Protein AF-A0A6P0T2F6-F1 (afdb_monomer)

Structure (mmCIF, N/CA/C/O backbone):
data_AF-A0A6P0T2F6-F1
#
_entry.id   AF-A0A6P0T2F6-F1
#
loop_
_atom_site.group_PDB
_atom_site.id
_atom_site.type_symbol
_atom_site.label_atom_id
_atom_site.label_alt_id
_atom_site.label_comp_id
_atom_site.label_asym_id
_atom_site.label_entity_id
_atom_site.label_seq_id
_atom_site.pdbx_PDB_ins_code
_atom_site.Cartn_x
_atom_site.Cartn_y
_atom_site.Cartn_z
_atom_site.occupancy
_atom_site.B_iso_or_equiv
_atom_site.auth_seq_id
_atom_site.auth_comp_id
_atom_site.auth_asym_id
_atom_site.auth_atom_id
_atom_site.pdbx_PDB_model_num
ATOM 1 N N . THR A 1 1 ? 4.102 1.204 3.704 1.00 89.31 1 THR A N 1
ATOM 2 C CA . THR A 1 1 ? 4.763 0.973 2.394 1.00 89.31 1 THR A CA 1
ATOM 3 C C . THR A 1 1 ? 5.811 -0.129 2.534 1.00 89.31 1 THR A C 1
ATOM 5 O O . THR A 1 1 ? 5.945 -0.702 3.611 1.00 89.31 1 THR A O 1
ATOM 8 N N . SER A 1 2 ? 6.510 -0.487 1.457 1.00 91.19 2 SER A N 1
ATOM 9 C CA . SER A 1 2 ? 7.658 -1.412 1.432 1.00 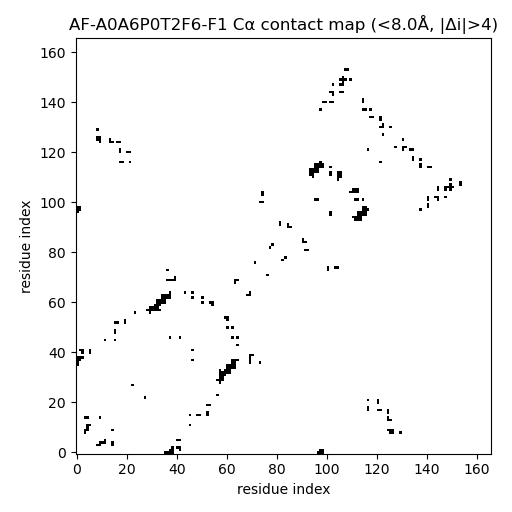91.19 2 SER A CA 1
ATOM 10 C C . SER A 1 2 ? 8.828 -0.765 0.680 1.00 91.19 2 SER A C 1
ATOM 12 O O . SER A 1 2 ? 8.680 0.355 0.219 1.00 91.19 2 SER A O 1
ATOM 14 N N . ASN A 1 3 ? 9.966 -1.442 0.530 1.00 92.19 3 ASN A N 1
ATOM 15 C CA . ASN A 1 3 ? 11.193 -0.912 -0.076 1.00 92.19 3 ASN A CA 1
ATOM 16 C C . ASN A 1 3 ? 11.460 -1.458 -1.498 1.00 92.19 3 ASN A C 1
ATOM 18 O O . ASN A 1 3 ? 12.600 -1.774 -1.833 1.00 92.19 3 ASN A O 1
ATOM 22 N N . PHE A 1 4 ? 10.434 -1.626 -2.344 1.00 95.56 4 PHE A N 1
ATOM 23 C CA . PHE A 1 4 ? 10.591 -2.347 -3.621 1.00 95.56 4 PHE A CA 1
ATOM 24 C C . PHE A 1 4 ? 11.567 -1.682 -4.593 1.00 95.56 4 PHE A C 1
ATOM 26 O O . PHE A 1 4 ? 12.355 -2.386 -5.231 1.00 95.56 4 PHE A O 1
ATOM 33 N N . SER A 1 5 ? 11.536 -0.353 -4.695 1.00 95.25 5 SER A N 1
ATOM 34 C CA . SER A 1 5 ? 12.460 0.401 -5.545 1.00 95.25 5 SER A CA 1
ATOM 35 C C . SER A 1 5 ? 13.896 0.408 -5.005 1.00 95.25 5 SER A C 1
ATOM 37 O O . SER A 1 5 ? 14.832 0.166 -5.767 1.00 95.25 5 SER A O 1
ATOM 39 N N . GLU A 1 6 ? 14.081 0.564 -3.690 1.00 93.69 6 GLU A N 1
ATOM 40 C CA . GLU A 1 6 ? 15.389 0.436 -3.020 1.00 93.69 6 GLU A CA 1
ATOM 41 C C . GLU A 1 6 ? 15.994 -0.960 -3.231 1.00 93.69 6 GLU A C 1
ATOM 43 O O . GLU A 1 6 ? 17.145 -1.092 -3.644 1.00 93.69 6 GLU A O 1
ATOM 48 N N . ALA A 1 7 ? 15.179 -2.008 -3.080 1.00 94.12 7 ALA A N 1
ATOM 49 C CA . ALA A 1 7 ? 15.559 -3.397 -3.331 1.00 94.12 7 ALA A CA 1
ATOM 50 C C . ALA A 1 7 ? 15.695 -3.748 -4.829 1.00 94.12 7 ALA A C 1
ATOM 52 O O . ALA A 1 7 ? 15.859 -4.922 -5.168 1.00 94.12 7 ALA A O 1
ATOM 53 N N . ARG A 1 8 ? 15.616 -2.752 -5.726 1.00 95.44 8 ARG A N 1
ATOM 54 C CA . ARG A 1 8 ? 15.774 -2.869 -7.187 1.00 95.44 8 ARG A CA 1
ATOM 55 C C . ARG A 1 8 ? 14.797 -3.838 -7.860 1.00 95.44 8 ARG A C 1
ATOM 57 O O . ARG A 1 8 ? 15.112 -4.414 -8.898 1.00 95.44 8 ARG A O 1
ATOM 64 N N . ARG A 1 9 ? 13.600 -4.004 -7.292 1.00 96.50 9 ARG A N 1
ATOM 65 C CA . ARG A 1 9 ? 12.536 -4.857 -7.859 1.00 96.50 9 ARG A CA 1
ATOM 66 C C . ARG A 1 9 ? 11.670 -4.123 -8.888 1.00 96.50 9 ARG A C 1
ATOM 68 O O . ARG A 1 9 ? 10.969 -4.759 -9.670 1.00 96.50 9 ARG A O 1
ATOM 75 N N . MET A 1 10 ? 11.719 -2.793 -8.859 1.00 97.38 10 MET A N 1
ATOM 76 C CA . MET A 1 10 ? 11.052 -1.858 -9.768 1.00 97.38 10 MET A CA 1
ATOM 77 C C . MET A 1 10 ? 11.738 -0.487 -9.690 1.00 97.38 10 MET A C 1
ATOM 79 O O . MET A 1 10 ? 12.600 -0.277 -8.836 1.00 97.38 10 MET A O 1
ATOM 83 N N . SER A 1 11 ? 11.383 0.450 -10.569 1.00 97.88 11 SER A N 1
ATOM 84 C CA . SER A 1 11 ? 11.795 1.852 -10.424 1.00 97.88 11 SER A CA 1
ATOM 85 C C . SER A 1 11 ? 11.003 2.539 -9.304 1.00 97.88 11 SER A C 1
ATOM 87 O O . SER A 1 11 ? 9.938 2.065 -8.905 1.00 97.88 11 SER A O 1
ATOM 89 N N . LEU A 1 12 ? 11.502 3.677 -8.808 1.00 97.44 12 LEU A N 1
ATOM 90 C CA . LEU A 1 12 ? 10.753 4.497 -7.850 1.00 97.44 12 LEU A CA 1
ATOM 91 C C . LEU A 1 12 ? 9.408 4.941 -8.440 1.00 97.44 12 LEU A C 1
ATOM 93 O O . LEU A 1 12 ? 8.384 4.790 -7.786 1.00 97.44 12 LEU A O 1
ATOM 97 N N . ASP A 1 13 ? 9.393 5.411 -9.688 1.00 98.12 13 ASP A N 1
ATOM 98 C CA . ASP A 1 13 ? 8.161 5.873 -10.339 1.00 98.12 13 ASP A CA 1
ATOM 99 C C . ASP A 1 13 ? 7.139 4.736 -10.510 1.00 98.12 13 ASP A C 1
ATOM 101 O O . ASP A 1 13 ? 5.949 4.942 -10.275 1.00 98.12 13 ASP A O 1
ATOM 105 N N . ASN A 1 14 ? 7.593 3.514 -10.818 1.00 98.38 14 ASN A N 1
ATOM 106 C CA . ASN A 1 14 ? 6.723 2.336 -10.857 1.00 98.38 14 ASN A CA 1
ATOM 107 C C . ASN A 1 14 ? 6.168 1.986 -9.473 1.00 98.38 14 ASN A C 1
ATOM 109 O O . ASN A 1 14 ? 5.025 1.549 -9.375 1.00 98.38 14 ASN A O 1
ATOM 113 N N . GLU A 1 15 ? 6.949 2.164 -8.405 1.00 98.06 15 GLU A N 1
ATOM 114 C CA . GLU A 1 15 ? 6.472 1.912 -7.046 1.00 98.06 15 GLU A CA 1
ATOM 115 C C . GLU A 1 15 ? 5.379 2.910 -6.637 1.00 98.06 15 GLU A C 1
ATOM 117 O O . GLU A 1 15 ? 4.350 2.507 -6.094 1.00 98.06 15 GLU A O 1
ATOM 122 N N . ILE A 1 16 ? 5.559 4.197 -6.951 1.00 98.25 16 ILE A N 1
ATOM 123 C CA . ILE A 1 16 ? 4.536 5.2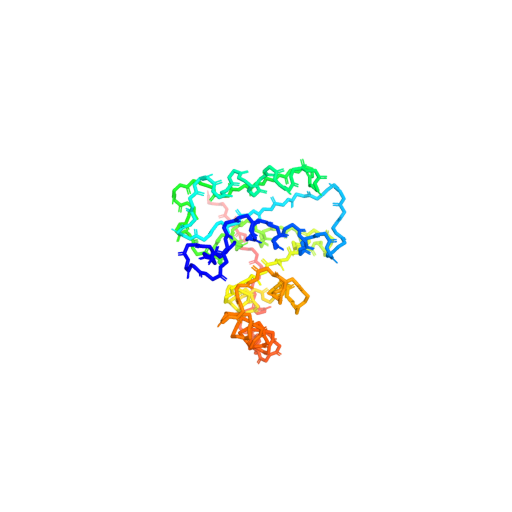26 -6.718 1.00 98.25 16 ILE A CA 1
ATOM 124 C C . ILE A 1 16 ? 3.271 4.932 -7.537 1.00 98.25 16 ILE A C 1
ATOM 126 O O . ILE A 1 16 ? 2.165 4.945 -6.992 1.00 98.25 16 ILE A O 1
ATOM 130 N N . ALA A 1 17 ? 3.428 4.582 -8.819 1.00 98.25 17 ALA A N 1
ATOM 131 C CA . ALA A 1 17 ? 2.313 4.190 -9.679 1.00 98.25 17 ALA A CA 1
ATOM 132 C C . ALA A 1 17 ? 1.575 2.952 -9.145 1.00 98.25 17 ALA A C 1
ATOM 134 O O . ALA A 1 17 ? 0.348 2.914 -9.189 1.00 98.25 17 ALA A O 1
ATOM 135 N N . ALA A 1 18 ? 2.293 1.972 -8.586 1.00 98.12 18 ALA A N 1
ATOM 136 C CA . ALA A 1 18 ? 1.694 0.767 -8.022 1.00 98.12 18 ALA A CA 1
ATOM 137 C C . ALA A 1 18 ? 0.792 1.081 -6.824 1.00 98.12 18 ALA A C 1
ATOM 139 O O . ALA A 1 18 ? -0.330 0.580 -6.771 1.00 98.12 18 ALA A O 1
ATOM 140 N N . TYR A 1 19 ? 1.239 1.933 -5.892 1.00 97.56 19 TYR A N 1
ATOM 141 C CA . TYR A 1 19 ? 0.394 2.360 -4.771 1.00 97.56 19 TYR A CA 1
ATOM 142 C C . TYR A 1 19 ? -0.839 3.130 -5.250 1.00 97.56 19 TYR A C 1
ATOM 144 O O . TYR A 1 19 ? -1.938 2.858 -4.771 1.00 97.56 19 TYR A O 1
ATOM 152 N N . ARG A 1 20 ? -0.682 4.047 -6.213 1.00 96.81 20 ARG A N 1
ATOM 153 C CA . ARG A 1 20 ? -1.805 4.823 -6.756 1.00 96.81 20 ARG A CA 1
ATOM 154 C C . ARG A 1 20 ? -2.825 3.937 -7.474 1.00 96.81 20 ARG A C 1
ATOM 156 O O . ARG A 1 20 ? -4.008 4.013 -7.159 1.00 96.81 20 ARG A O 1
ATOM 163 N N . GLU A 1 21 ? -2.385 3.093 -8.411 1.00 97.31 21 GLU A N 1
ATOM 164 C CA . GLU A 1 21 ? -3.271 2.171 -9.144 1.00 97.31 21 GLU A CA 1
ATOM 165 C C . GLU A 1 21 ? -4.002 1.228 -8.187 1.00 97.31 21 GLU A C 1
ATOM 167 O O . GLU A 1 21 ? -5.191 0.967 -8.365 1.00 97.31 21 GLU A O 1
ATOM 172 N N . PHE A 1 22 ? -3.310 0.766 -7.145 1.00 96.38 22 PHE A N 1
ATOM 173 C CA . PHE A 1 22 ? -3.895 -0.094 -6.129 1.00 96.38 22 PHE A CA 1
ATOM 174 C C . PHE A 1 22 ? -4.991 0.625 -5.342 1.00 96.38 22 PHE A C 1
ATOM 176 O O . PHE A 1 22 ? -6.109 0.132 -5.284 1.00 96.38 22 PHE A O 1
ATOM 183 N N . LEU A 1 23 ? -4.717 1.818 -4.808 1.00 94.75 23 LEU A N 1
ATOM 184 C CA . LEU A 1 23 ? -5.694 2.568 -4.013 1.00 94.75 23 LEU A CA 1
ATOM 185 C C . LEU A 1 23 ? -6.913 3.021 -4.836 1.00 94.75 23 LEU A C 1
ATOM 187 O O . LEU A 1 23 ? -8.028 3.010 -4.319 1.00 94.75 23 LEU A O 1
ATOM 191 N N . ILE A 1 24 ? -6.734 3.351 -6.121 1.00 94.44 24 ILE A N 1
ATOM 192 C CA . ILE A 1 24 ? -7.852 3.655 -7.033 1.00 94.44 24 ILE A CA 1
ATOM 193 C C . ILE A 1 24 ? -8.752 2.428 -7.233 1.00 94.44 24 ILE A C 1
ATOM 195 O O . ILE A 1 24 ? -9.977 2.553 -7.227 1.00 94.44 24 ILE A O 1
ATOM 199 N N . GLY A 1 25 ? -8.160 1.240 -7.395 1.00 93.69 25 GLY A N 1
ATOM 200 C CA . GLY A 1 25 ? -8.906 -0.007 -7.598 1.00 93.69 25 GLY A CA 1
ATOM 201 C C . GLY A 1 25 ? -9.785 -0.412 -6.411 1.00 93.69 25 GLY A C 1
ATOM 202 O O . GLY A 1 25 ? -10.712 -1.199 -6.572 1.00 93.69 25 GLY A O 1
ATOM 203 N N . GLU A 1 26 ? -9.528 0.157 -5.235 1.00 92.06 26 GLU A N 1
ATOM 204 C CA . GLU A 1 26 ? -10.154 -0.211 -3.966 1.00 92.06 26 GLU A CA 1
ATOM 205 C C . GLU A 1 26 ? -11.405 0.619 -3.631 1.00 92.06 26 GLU A C 1
ATOM 207 O O . GLU A 1 26 ? -11.984 0.452 -2.552 1.00 92.06 26 GLU A O 1
ATOM 212 N N . GLY A 1 27 ? -11.837 1.503 -4.540 1.00 86.19 27 GLY A N 1
ATOM 213 C CA . GLY A 1 27 ? -13.098 2.245 -4.424 1.00 86.19 27 GLY A CA 1
ATOM 214 C C . GLY A 1 27 ? -13.182 3.077 -3.145 1.00 86.19 27 GLY A C 1
ATOM 215 O O . GLY A 1 27 ? -14.153 2.974 -2.400 1.00 86.19 27 GLY A O 1
ATOM 216 N N . ILE A 1 28 ? -12.116 3.813 -2.826 1.00 86.12 28 ILE A N 1
ATOM 217 C CA . ILE A 1 28 ? -12.061 4.658 -1.631 1.00 86.12 28 ILE A CA 1
ATOM 218 C C . ILE A 1 28 ? -12.848 5.949 -1.885 1.00 86.12 28 ILE A C 1
ATOM 220 O O . ILE A 1 28 ? -12.702 6.575 -2.933 1.00 86.12 28 ILE A O 1
ATOM 224 N N . GLU A 1 29 ? -13.676 6.345 -0.919 1.00 86.38 29 GLU A N 1
ATOM 225 C CA . GLU A 1 29 ? -14.461 7.577 -0.999 1.00 86.38 29 GLU A CA 1
ATOM 226 C C . GLU A 1 29 ? -13.555 8.823 -0.921 1.00 86.38 29 GLU A C 1
ATOM 228 O O . GLU A 1 29 ? -12.616 8.830 -0.117 1.00 86.38 29 GLU A O 1
ATOM 233 N N . PRO A 1 30 ? -13.852 9.911 -1.659 1.00 77.12 30 PRO A N 1
ATOM 234 C CA . PRO A 1 30 ? -13.000 11.108 -1.707 1.00 77.12 30 PRO A CA 1
ATOM 235 C C . PRO A 1 30 ? -12.734 11.774 -0.345 1.00 77.12 30 PRO A C 1
ATOM 237 O O . PRO A 1 30 ? -11.670 12.343 -0.123 1.00 77.12 30 PRO A O 1
ATOM 240 N N . ASN A 1 31 ? -13.672 11.666 0.599 1.00 86.06 31 ASN A N 1
ATOM 241 C CA . ASN A 1 31 ? -13.582 12.294 1.925 1.00 86.06 31 ASN A CA 1
ATOM 242 C C . ASN A 1 31 ? -12.887 11.394 2.964 1.00 86.06 31 ASN A C 1
ATOM 244 O O . ASN A 1 31 ? -13.271 11.371 4.134 1.00 86.06 31 ASN A O 1
ATOM 248 N N . THR A 1 32 ? -11.903 10.604 2.533 1.00 90.62 32 THR A N 1
ATOM 249 C CA . THR A 1 32 ? -11.175 9.669 3.399 1.00 90.62 32 THR A CA 1
ATOM 250 C C . THR A 1 32 ? -9.799 10.225 3.748 1.00 90.62 32 THR A C 1
ATOM 252 O O . THR A 1 32 ? -9.116 10.806 2.906 1.00 90.62 32 THR A O 1
ATOM 255 N N . VAL A 1 33 ? -9.363 10.007 4.990 1.00 93.50 33 VAL A N 1
ATOM 256 C CA . VAL A 1 33 ? -7.989 10.287 5.423 1.00 93.50 33 VAL A CA 1
ATOM 257 C C . VAL A 1 33 ? -7.119 9.061 5.158 1.00 93.50 33 VAL A C 1
ATOM 259 O O . VAL A 1 33 ? -7.420 7.969 5.641 1.00 93.50 33 VAL A O 1
ATOM 262 N N . LEU A 1 34 ? -6.013 9.240 4.437 1.00 95.38 34 LEU A N 1
ATOM 263 C CA . LEU A 1 34 ? -4.988 8.213 4.276 1.00 95.38 34 LEU A CA 1
ATOM 264 C C . LEU A 1 34 ? -3.899 8.392 5.330 1.00 95.38 34 LEU A C 1
ATOM 266 O O . LEU A 1 34 ? -3.277 9.447 5.418 1.00 95.38 34 LEU A O 1
ATOM 270 N N . VAL A 1 35 ? -3.605 7.331 6.079 1.00 94.88 35 VAL A N 1
ATOM 271 C CA . VAL A 1 35 ? -2.451 7.288 6.983 1.00 94.88 35 VAL A CA 1
ATOM 272 C C . VAL A 1 35 ? -1.406 6.336 6.415 1.00 94.88 35 VAL A C 1
ATOM 274 O O . VAL A 1 35 ? -1.669 5.149 6.218 1.00 94.88 35 VAL A O 1
ATOM 277 N N . ILE A 1 36 ? -0.207 6.848 6.150 1.00 94.44 36 ILE A N 1
ATOM 278 C CA . ILE A 1 36 ? 0.905 6.085 5.590 1.00 94.44 36 ILE A CA 1
ATOM 279 C C . ILE A 1 36 ? 1.953 5.876 6.675 1.00 94.44 36 ILE A C 1
ATOM 281 O O . ILE A 1 36 ? 2.612 6.822 7.101 1.00 94.44 36 ILE A O 1
ATOM 285 N N . LYS A 1 37 ? 2.164 4.612 7.055 1.00 93.19 37 LYS A N 1
ATOM 286 C CA . LYS A 1 37 ? 3.355 4.177 7.795 1.00 93.19 37 LYS A CA 1
ATOM 287 C C . LYS A 1 37 ? 4.458 3.795 6.791 1.00 93.19 37 LYS A C 1
ATOM 289 O O . LYS A 1 37 ? 4.294 2.783 6.086 1.00 93.19 37 LYS A O 1
ATOM 294 N N . PRO A 1 38 ? 5.567 4.552 6.705 1.00 92.31 38 PRO A N 1
ATOM 295 C CA . PRO A 1 38 ? 6.679 4.252 5.804 1.00 92.31 38 PRO A CA 1
ATOM 296 C C . PRO A 1 38 ? 7.446 2.976 6.164 1.00 92.31 38 PRO A C 1
ATOM 298 O O . PRO A 1 38 ? 7.491 2.562 7.322 1.00 92.31 38 PRO A O 1
ATOM 301 N N . HIS A 1 39 ? 8.105 2.349 5.192 1.00 91.06 39 HIS A N 1
ATOM 302 C CA . HIS A 1 39 ? 9.091 1.316 5.501 1.00 91.06 39 HIS A CA 1
ATOM 303 C C . HIS A 1 39 ? 10.321 1.970 6.157 1.00 91.06 39 HIS A C 1
ATOM 305 O O . HIS A 1 39 ? 10.722 3.025 5.676 1.00 91.06 39 HIS A O 1
ATOM 311 N N . PRO A 1 40 ? 11.018 1.340 7.130 1.00 87.38 40 PRO A N 1
ATOM 312 C CA . PRO A 1 40 ? 12.186 1.926 7.812 1.00 87.38 40 PRO A CA 1
ATOM 313 C C . PRO A 1 40 ? 13.378 2.339 6.927 1.00 87.38 40 PRO A C 1
ATOM 315 O O . PRO A 1 40 ? 14.371 2.856 7.425 1.00 87.38 40 PRO A O 1
ATOM 318 N N . ARG A 1 41 ? 13.317 2.050 5.624 1.00 87.50 41 ARG A N 1
ATOM 319 C CA . ARG A 1 41 ? 14.341 2.380 4.620 1.00 87.50 41 ARG A CA 1
ATOM 320 C C . ARG A 1 41 ? 13.835 3.328 3.534 1.00 87.50 41 ARG A C 1
ATOM 322 O O . ARG A 1 41 ? 14.570 3.587 2.589 1.00 87.50 41 ARG A O 1
ATOM 329 N N . ASP A 1 42 ? 12.582 3.766 3.617 1.00 90.00 42 ASP A N 1
ATOM 330 C CA . ASP A 1 42 ? 12.079 4.780 2.698 1.00 90.00 42 ASP A CA 1
ATOM 331 C C . ASP A 1 42 ? 12.788 6.114 2.976 1.00 90.00 42 ASP A C 1
ATOM 333 O O . ASP A 1 42 ? 13.214 6.384 4.099 1.00 90.00 42 ASP A O 1
ATOM 337 N N . ASP A 1 43 ? 12.935 6.938 1.945 1.00 89.44 43 ASP A N 1
ATOM 338 C CA . ASP A 1 43 ? 13.515 8.272 2.053 1.00 89.44 43 ASP A CA 1
ATOM 339 C C . ASP A 1 43 ? 12.455 9.355 1.808 1.00 89.44 43 ASP A C 1
ATOM 341 O O . ASP A 1 43 ? 11.360 9.098 1.298 1.00 89.44 43 ASP A O 1
ATOM 345 N N . ASN A 1 44 ? 12.790 10.597 2.154 1.00 91.00 44 ASN A N 1
ATOM 346 C CA . ASN A 1 44 ? 11.875 11.728 1.990 1.00 91.00 44 ASN A CA 1
ATOM 347 C C . ASN A 1 44 ? 11.504 11.989 0.522 1.00 91.00 44 ASN A C 1
ATOM 349 O O . ASN A 1 44 ? 10.426 12.509 0.253 1.00 91.00 44 ASN A O 1
ATOM 353 N N . VAL A 1 45 ? 12.361 11.613 -0.435 1.00 93.62 45 VAL A N 1
ATOM 354 C CA . VAL A 1 45 ? 12.086 11.803 -1.868 1.00 93.62 45 VAL A CA 1
ATOM 355 C C . VAL A 1 45 ? 10.935 10.902 -2.305 1.00 93.62 45 VAL A C 1
ATOM 357 O O . VAL A 1 45 ? 10.007 11.356 -2.974 1.00 93.62 45 VAL A O 1
ATOM 360 N N . LYS A 1 46 ? 10.966 9.629 -1.907 1.00 94.81 46 LYS A N 1
ATOM 361 C CA . LYS A 1 46 ? 9.879 8.686 -2.150 1.00 94.81 46 LYS A CA 1
ATOM 362 C C . LYS A 1 46 ? 8.593 9.119 -1.457 1.00 94.81 46 LYS A C 1
ATOM 364 O O . LYS A 1 46 ? 7.535 9.041 -2.076 1.00 94.81 46 LYS A O 1
ATOM 369 N N . LEU A 1 47 ? 8.677 9.552 -0.199 1.00 94.56 47 LEU A N 1
ATOM 370 C CA . LEU A 1 47 ? 7.497 9.961 0.564 1.00 94.56 47 LEU A CA 1
ATOM 371 C C . LEU A 1 47 ? 6.820 11.188 -0.046 1.00 94.56 47 LEU A C 1
ATOM 373 O O . LEU A 1 47 ? 5.608 11.152 -0.229 1.00 94.56 47 LEU A O 1
ATOM 377 N N . GLN A 1 48 ? 7.592 12.194 -0.469 1.00 95.81 48 GLN A N 1
ATOM 378 C CA . GLN A 1 48 ? 7.039 13.360 -1.160 1.00 95.81 48 GLN A CA 1
ATOM 379 C C . GLN A 1 48 ? 6.367 12.967 -2.477 1.00 95.81 48 GLN A C 1
ATOM 381 O O . GLN A 1 48 ? 5.226 13.339 -2.726 1.00 95.81 48 GLN A O 1
ATOM 386 N N . LYS A 1 49 ? 7.030 12.147 -3.306 1.00 97.50 49 LYS A N 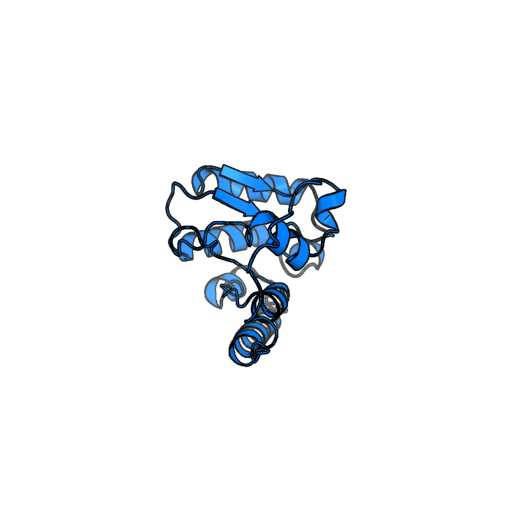1
ATOM 387 C CA . LYS A 1 49 ? 6.429 11.666 -4.561 1.00 97.50 49 LYS A CA 1
ATOM 388 C C . LYS A 1 49 ? 5.134 10.891 -4.327 1.00 97.50 49 LYS A C 1
ATOM 390 O O . LYS A 1 49 ? 4.231 10.956 -5.157 1.00 97.50 49 LYS A O 1
ATOM 395 N N . LEU A 1 50 ? 5.063 10.123 -3.240 1.00 97.00 50 LEU A N 1
ATOM 396 C CA . LEU A 1 50 ? 3.869 9.371 -2.878 1.00 97.00 50 LEU A CA 1
ATOM 397 C C . LEU A 1 50 ? 2.735 10.299 -2.440 1.00 97.00 50 LEU A C 1
ATOM 399 O O . LEU A 1 50 ? 1.604 10.089 -2.861 1.00 97.00 50 LEU A O 1
ATOM 403 N N . GLU A 1 51 ? 3.037 11.314 -1.632 1.00 96.75 51 GLU A N 1
ATOM 404 C CA . GLU A 1 51 ? 2.072 12.333 -1.219 1.00 96.75 51 GLU A CA 1
ATOM 405 C C . GLU A 1 51 ? 1.499 13.073 -2.430 1.00 96.75 51 GLU A C 1
ATOM 407 O O . GLU A 1 51 ? 0.285 13.078 -2.634 1.00 96.75 51 GLU A O 1
ATOM 412 N N . ASP A 1 52 ? 2.374 13.602 -3.289 1.00 97.31 52 ASP A N 1
ATOM 413 C CA . ASP A 1 52 ? 1.988 14.342 -4.490 1.00 97.31 52 ASP A CA 1
ATOM 414 C C . ASP A 1 52 ? 1.079 13.487 -5.383 1.00 97.31 52 ASP A C 1
ATOM 416 O O . ASP A 1 52 ? 0.013 13.931 -5.814 1.00 97.31 52 ASP A O 1
ATOM 420 N N . ALA A 1 53 ? 1.467 12.227 -5.608 1.00 97.06 53 ALA A N 1
ATOM 421 C CA . ALA A 1 53 ? 0.745 11.283 -6.451 1.00 97.06 53 ALA A CA 1
ATOM 422 C C . ALA A 1 53 ? -0.549 10.736 -5.836 1.00 97.06 53 ALA A C 1
ATOM 424 O O . ALA A 1 53 ? -1.226 9.963 -6.508 1.00 97.06 53 ALA A O 1
ATOM 425 N N . LEU A 1 54 ? -0.888 11.057 -4.588 1.00 96.06 54 LEU A N 1
ATOM 426 C CA . LEU A 1 54 ? -2.129 10.624 -3.937 1.00 96.06 54 LEU A CA 1
ATOM 427 C C . LEU A 1 54 ? -2.998 11.806 -3.482 1.00 96.06 54 LEU A C 1
ATOM 429 O O . LEU A 1 54 ? -4.135 11.590 -3.071 1.00 96.06 54 LEU A O 1
ATOM 433 N N . SER A 1 55 ? -2.481 13.034 -3.556 1.00 95.00 55 SER A N 1
ATOM 434 C CA . SER A 1 55 ? -3.114 14.251 -3.031 1.00 95.00 55 SER A CA 1
ATOM 435 C C . SER A 1 55 ? -4.487 14.572 -3.632 1.00 95.00 55 SER A C 1
ATOM 437 O O . SER A 1 55 ? -5.307 15.208 -2.981 1.00 95.00 55 SER A O 1
ATOM 439 N N . ASP A 1 56 ? -4.770 14.108 -4.849 1.00 93.56 56 ASP A N 1
ATOM 440 C CA . ASP A 1 56 ? -6.069 14.251 -5.513 1.00 93.56 56 ASP A CA 1
ATOM 441 C C . ASP A 1 56 ? -7.079 13.148 -5.145 1.00 93.56 56 ASP A C 1
ATOM 443 O O . ASP A 1 56 ? -8.242 13.238 -5.534 1.00 93.56 56 ASP A O 1
ATOM 447 N N . LEU A 1 57 ? -6.651 12.105 -4.425 1.00 93.25 57 LEU A N 1
ATOM 448 C CA . LEU A 1 57 ? -7.485 10.949 -4.070 1.00 93.25 57 LEU A CA 1
ATOM 449 C C . LEU A 1 57 ? -8.035 10.999 -2.639 1.00 93.25 57 LEU A C 1
ATOM 451 O O . LEU A 1 57 ? -8.995 10.291 -2.343 1.00 93.25 57 LEU A O 1
ATOM 455 N N . PHE A 1 58 ? -7.427 11.787 -1.751 1.00 94.31 58 PHE A N 1
ATOM 456 C CA . PHE A 1 58 ? -7.744 11.808 -0.322 1.00 94.31 58 PHE A CA 1
ATOM 457 C C . PHE A 1 58 ? -7.866 13.241 0.190 1.00 94.31 58 PHE A C 1
ATOM 459 O O . PHE A 1 58 ? -7.055 14.091 -0.163 1.00 94.31 58 PHE A O 1
ATOM 466 N N . ASP A 1 59 ? -8.818 13.484 1.094 1.00 92.75 59 ASP A N 1
ATOM 467 C CA . ASP A 1 59 ? -8.984 14.783 1.769 1.00 92.75 59 ASP A CA 1
ATOM 468 C C . ASP A 1 59 ? -7.736 15.172 2.574 1.00 92.75 59 ASP A C 1
ATOM 470 O O . ASP A 1 59 ? -7.325 16.332 2.630 1.00 92.75 59 ASP A O 1
ATOM 474 N N . LYS A 1 60 ? -7.095 14.170 3.184 1.00 94.50 60 LYS A N 1
ATOM 475 C CA . LYS A 1 60 ? -5.867 14.356 3.947 1.00 94.50 60 LYS A CA 1
ATOM 476 C C . LYS A 1 60 ? -4.970 13.137 3.850 1.00 94.50 60 LYS A C 1
ATOM 478 O O . LYS A 1 60 ? -5.425 12.005 4.015 1.00 94.50 60 LYS A O 1
ATOM 483 N N . ILE A 1 61 ? -3.676 13.385 3.684 1.00 95.56 61 ILE A N 1
ATOM 484 C CA . ILE A 1 61 ? -2.630 12.372 3.788 1.00 95.56 61 ILE A CA 1
ATOM 485 C C . ILE A 1 61 ? -1.806 12.676 5.039 1.00 95.56 61 ILE A C 1
ATOM 487 O O . ILE A 1 61 ? -1.345 13.794 5.244 1.00 95.56 61 ILE A O 1
ATOM 491 N N . ILE A 1 62 ? -1.656 11.681 5.907 1.00 94.31 62 ILE A N 1
ATOM 492 C CA . ILE A 1 62 ? -0.808 11.740 7.096 1.00 94.31 62 ILE A CA 1
ATOM 493 C C . ILE A 1 62 ? 0.319 10.739 6.887 1.00 94.31 62 ILE A C 1
ATOM 495 O O . ILE A 1 62 ? 0.102 9.529 6.950 1.00 94.31 62 ILE A O 1
ATOM 499 N N . ILE A 1 63 ? 1.526 11.236 6.635 1.00 93.31 63 ILE A N 1
ATOM 500 C CA . ILE A 1 63 ? 2.723 10.403 6.512 1.00 93.31 63 ILE A CA 1
ATOM 501 C C . ILE A 1 63 ? 3.465 10.429 7.843 1.00 93.31 63 ILE A C 1
ATOM 503 O O . ILE A 1 63 ? 3.788 11.492 8.363 1.00 93.31 63 ILE A O 1
ATOM 507 N N . LEU A 1 64 ? 3.758 9.252 8.396 1.00 90.31 64 LEU A N 1
ATOM 508 C CA . LEU A 1 64 ? 4.556 9.127 9.617 1.00 90.31 64 LEU A CA 1
ATOM 509 C C . LEU A 1 64 ? 6.050 9.263 9.285 1.00 90.31 64 LEU A C 1
ATOM 511 O O . LEU A 1 64 ? 6.792 8.282 9.305 1.00 90.31 64 LEU A O 1
ATOM 515 N N . SER A 1 65 ? 6.470 10.469 8.901 1.00 83.81 65 SER A N 1
ATOM 516 C CA . SER A 1 65 ? 7.837 10.777 8.460 1.00 83.81 65 SER A CA 1
ATOM 517 C C . SER A 1 65 ? 8.798 11.121 9.597 1.00 83.81 65 SER A C 1
ATOM 519 O O . SER A 1 65 ? 9.996 11.247 9.353 1.00 83.81 65 SER A O 1
ATOM 521 N N . GLU A 1 66 ? 8.304 11.280 10.828 1.00 84.12 66 GLU A N 1
ATOM 522 C CA . GLU A 1 66 ? 9.175 11.589 11.960 1.00 84.12 66 GLU A CA 1
ATOM 523 C C . GLU A 1 66 ? 10.135 10.422 12.249 1.00 84.12 66 GLU A C 1
ATOM 525 O O . GLU A 1 66 ? 9.683 9.270 12.293 1.00 84.12 66 GLU A O 1
ATOM 530 N N . PRO A 1 67 ? 11.440 10.681 12.475 1.00 79.06 67 PRO A N 1
ATOM 531 C CA . PRO A 1 67 ? 12.448 9.627 12.622 1.00 79.06 67 PRO A CA 1
ATOM 532 C C . PRO A 1 67 ? 12.096 8.564 13.669 1.00 79.06 67 PRO A C 1
ATOM 534 O O . PRO A 1 67 ? 12.297 7.373 13.433 1.00 79.06 67 PRO A O 1
ATOM 537 N N . ASP A 1 68 ? 11.511 8.976 14.793 1.00 80.94 68 ASP A N 1
ATOM 538 C CA . ASP A 1 68 ? 11.135 8.067 15.879 1.00 80.94 68 ASP A CA 1
ATOM 539 C C . ASP A 1 68 ? 9.958 7.151 15.492 1.00 80.94 68 ASP A C 1
ATOM 541 O O . ASP A 1 68 ? 9.893 5.992 15.908 1.00 80.94 68 ASP A O 1
ATOM 545 N N . LEU A 1 69 ? 9.049 7.632 14.637 1.00 79.12 69 LEU A N 1
ATOM 546 C CA . LEU A 1 69 ? 7.899 6.863 14.145 1.00 79.12 69 LEU A CA 1
ATOM 547 C C . LEU A 1 69 ? 8.287 5.881 13.035 1.00 79.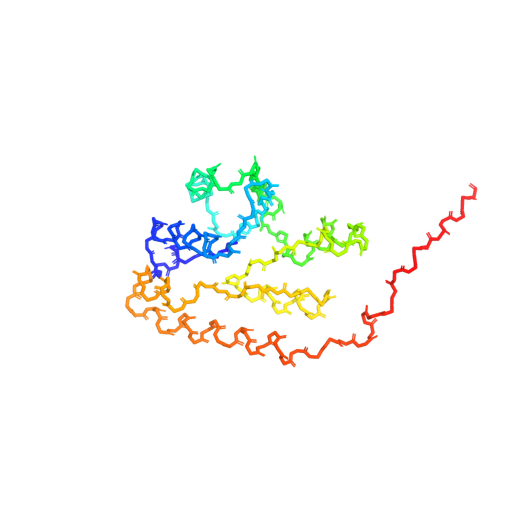12 69 LEU A C 1
ATOM 549 O O . LEU A 1 69 ? 7.607 4.874 12.827 1.00 79.12 69 LEU A O 1
ATOM 553 N N . PHE A 1 70 ? 9.403 6.137 12.353 1.00 79.19 70 PHE A N 1
ATOM 554 C CA . PHE A 1 70 ? 9.924 5.289 11.283 1.00 79.19 70 PHE A CA 1
ATOM 555 C C . PHE A 1 70 ? 10.266 3.876 11.769 1.00 79.19 70 PHE A C 1
ATOM 557 O O . PHE A 1 70 ? 9.986 2.881 11.094 1.00 79.19 70 PHE A O 1
ATOM 564 N N . PHE A 1 71 ? 10.851 3.790 12.965 1.00 81.94 71 PHE A N 1
ATOM 565 C CA . PHE A 1 71 ? 11.287 2.534 13.578 1.00 81.94 71 PHE A CA 1
ATOM 566 C C . PHE A 1 71 ? 10.220 1.885 14.459 1.00 81.94 71 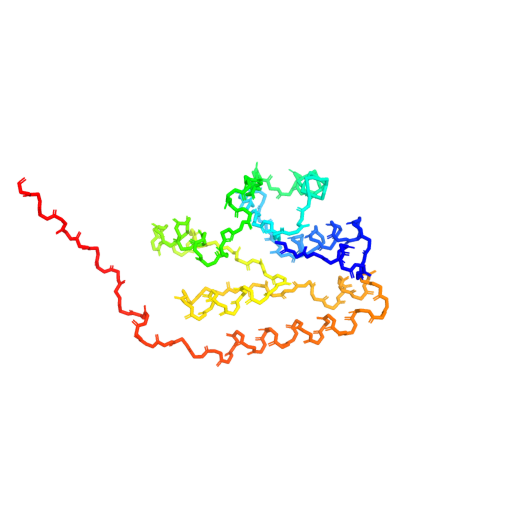PHE A C 1
ATOM 568 O O . PHE A 1 71 ? 10.383 0.730 14.857 1.00 81.94 71 PHE A O 1
ATOM 575 N N . LEU A 1 72 ? 9.121 2.589 14.740 1.00 86.56 72 LEU A N 1
ATOM 576 C CA . LEU A 1 72 ? 8.017 2.040 15.513 1.00 86.56 72 LEU A CA 1
ATOM 577 C C . LEU A 1 72 ? 7.410 0.841 14.759 1.00 86.56 72 LEU A C 1
ATOM 579 O O . LEU A 1 72 ? 7.068 0.977 13.577 1.00 86.56 72 LEU A O 1
ATOM 583 N N . PRO A 1 73 ? 7.257 -0.345 15.380 1.00 88.25 73 PRO A N 1
ATOM 584 C CA . PRO A 1 73 ? 6.564 -1.468 14.755 1.00 88.25 73 PRO A CA 1
ATOM 585 C C . PRO A 1 73 ? 5.151 -1.069 14.321 1.00 88.25 73 PRO A C 1
ATOM 587 O O . PRO A 1 73 ? 4.500 -0.244 14.964 1.00 88.25 73 PRO A O 1
ATOM 590 N N . PHE A 1 74 ? 4.679 -1.617 13.199 1.00 88.75 74 PHE A N 1
ATOM 591 C CA . PHE A 1 74 ? 3.374 -1.223 12.656 1.00 88.75 74 PHE A CA 1
ATOM 592 C C . PHE A 1 74 ? 2.241 -1.548 13.635 1.00 88.75 74 PHE A C 1
ATOM 594 O O . PHE A 1 74 ? 1.297 -0.783 13.762 1.00 88.75 74 PHE A O 1
ATOM 601 N N . GLU A 1 75 ? 2.380 -2.649 14.360 1.00 89.19 75 GLU A N 1
ATOM 602 C CA . GLU A 1 75 ? 1.431 -3.172 15.333 1.00 89.19 75 GLU A CA 1
ATOM 603 C C . GLU A 1 75 ? 1.270 -2.229 16.524 1.00 89.19 75 GLU A C 1
ATOM 605 O O . GLU A 1 75 ? 0.149 -1.982 16.950 1.00 89.19 75 GLU A O 1
ATOM 610 N N . VAL A 1 76 ? 2.377 -1.669 17.026 1.00 89.50 76 VAL A N 1
ATOM 611 C CA . VAL A 1 76 ? 2.356 -0.718 18.149 1.00 89.50 76 VAL A CA 1
ATOM 612 C C . VAL A 1 76 ? 1.692 0.582 17.716 1.00 89.50 76 VAL A C 1
ATOM 614 O O . VAL A 1 76 ? 0.800 1.072 18.397 1.00 89.50 76 VAL A O 1
ATOM 617 N N . PHE A 1 77 ? 2.073 1.107 16.548 1.00 90.00 77 PHE A N 1
ATOM 618 C CA . PHE A 1 77 ? 1.413 2.281 15.982 1.00 90.00 77 PHE A CA 1
ATOM 619 C C . PHE A 1 77 ? -0.091 2.048 15.797 1.00 90.00 77 PHE A C 1
ATOM 621 O O . PHE A 1 77 ? -0.902 2.882 16.190 1.00 90.00 77 PHE A O 1
ATOM 628 N N . PHE A 1 78 ? -0.458 0.910 15.203 1.00 90.19 78 PHE A N 1
ATOM 629 C CA . PHE A 1 78 ? -1.849 0.590 14.926 1.00 90.19 78 PHE A CA 1
ATOM 630 C C . PHE A 1 78 ? -2.665 0.487 16.217 1.00 90.19 78 PHE A C 1
ATOM 632 O O . PHE A 1 78 ? -3.766 1.033 16.289 1.00 90.19 78 PHE A O 1
ATOM 639 N N . ALA A 1 79 ? -2.100 -0.172 17.234 1.00 88.75 79 ALA A N 1
ATOM 640 C CA . ALA A 1 79 ? -2.720 -0.315 18.538 1.00 88.75 79 ALA A CA 1
ATOM 641 C C . ALA A 1 79 ? -3.042 1.042 19.165 1.00 88.75 79 ALA A C 1
ATOM 643 O O . ALA A 1 79 ? -4.190 1.288 19.504 1.00 88.75 79 ALA A O 1
ATOM 644 N N . GLU A 1 80 ? -2.065 1.940 19.246 1.00 87.88 80 GLU A N 1
ATOM 645 C CA . GLU A 1 80 ? -2.236 3.248 19.886 1.00 87.88 80 GLU A CA 1
ATOM 646 C C . GLU A 1 80 ? -3.152 4.190 19.092 1.00 87.88 80 GLU A C 1
ATOM 648 O O . GLU A 1 80 ? -3.949 4.926 19.671 1.00 87.88 80 GLU A O 1
ATOM 653 N N . ALA A 1 81 ? -3.056 4.179 17.760 1.00 87.06 81 ALA A N 1
ATOM 654 C CA . ALA A 1 81 ? -3.775 5.137 16.925 1.00 87.06 81 ALA A CA 1
ATOM 655 C C . ALA A 1 81 ? -5.223 4.725 16.623 1.00 87.06 81 ALA A C 1
ATOM 657 O O . ALA A 1 81 ? -6.074 5.600 16.453 1.00 87.06 81 ALA A O 1
ATOM 658 N N . PHE A 1 82 ? -5.506 3.420 16.521 1.00 87.38 82 PHE A N 1
ATOM 659 C CA . PHE A 1 82 ? -6.775 2.942 15.967 1.00 87.38 82 PHE A CA 1
ATOM 660 C C . PHE A 1 82 ? -7.576 2.007 16.874 1.00 87.38 82 PHE A C 1
ATOM 662 O O . PHE A 1 82 ? -8.788 1.942 16.695 1.00 87.38 82 PHE A O 1
ATOM 669 N N . LEU A 1 83 ? -6.980 1.312 17.851 1.00 81.38 83 LEU A N 1
ATOM 670 C CA . LEU A 1 83 ? -7.774 0.471 18.767 1.00 81.38 83 LEU A CA 1
ATOM 671 C C . LEU A 1 83 ? -8.610 1.264 19.782 1.00 81.38 83 LEU A C 1
ATOM 673 O O . LEU A 1 83 ? -9.707 0.806 20.091 1.00 81.38 83 LEU A O 1
ATOM 677 N N . PRO A 1 84 ? -8.175 2.442 20.279 1.00 78.19 84 PRO A N 1
ATOM 678 C CA . PRO A 1 84 ? -9.026 3.284 21.114 1.00 78.19 84 PRO A CA 1
ATOM 679 C C . PRO A 1 84 ? -10.218 3.885 20.364 1.00 78.19 84 PRO A C 1
ATOM 681 O O . PRO A 1 84 ? -11.073 4.502 21.002 1.00 78.19 84 PRO A O 1
ATOM 684 N N . LEU A 1 85 ? -10.265 3.776 19.027 1.00 66.56 85 LEU A N 1
ATOM 685 C CA . LEU A 1 85 ? -11.392 4.283 18.258 1.00 66.56 85 LEU A CA 1
ATOM 686 C C . LEU A 1 85 ? -12.652 3.515 18.635 1.00 66.56 85 LEU A C 1
ATOM 688 O O . LEU A 1 85 ? -12.653 2.295 18.793 1.00 66.56 85 LEU A O 1
ATOM 692 N N . ASP A 1 86 ? -13.723 4.285 18.793 1.00 59.53 86 ASP A N 1
ATOM 693 C CA . ASP A 1 86 ? -15.009 3.809 19.266 1.00 59.53 86 ASP A CA 1
ATOM 694 C C . ASP A 1 86 ? -15.464 2.572 18.480 1.00 59.53 8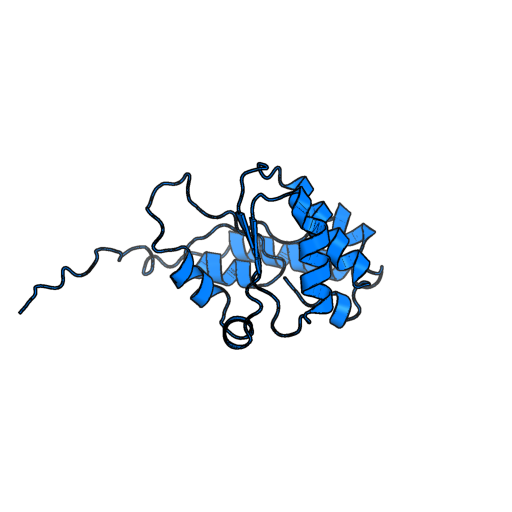6 ASP A C 1
ATOM 696 O O . ASP A 1 86 ? -15.251 2.470 17.270 1.00 59.53 86 ASP A O 1
ATOM 700 N N . SER A 1 87 ? -16.144 1.650 19.158 1.00 60.47 87 SER A N 1
ATOM 701 C CA . SER A 1 87 ? -16.579 0.349 18.615 1.00 60.47 87 SER A CA 1
ATOM 702 C C . SER A 1 87 ? -17.554 0.432 17.424 1.00 60.47 87 SER A C 1
ATOM 704 O O . SER A 1 87 ? -18.040 -0.591 16.942 1.00 60.47 87 SER A O 1
ATOM 706 N N . ASN A 1 88 ? -17.829 1.640 16.921 1.00 65.19 88 ASN A N 1
ATOM 707 C CA . ASN A 1 88 ? -18.609 1.884 15.722 1.00 65.19 88 ASN A CA 1
ATOM 708 C C . ASN A 1 88 ? -17.929 1.238 14.496 1.00 65.19 88 ASN A C 1
ATOM 710 O O . ASN A 1 88 ? -16.865 1.695 14.067 1.00 65.19 88 ASN A O 1
ATOM 714 N N . PRO A 1 89 ? -18.562 0.231 13.866 1.00 62.00 89 PRO A N 1
ATOM 715 C CA . PRO A 1 89 ? -18.016 -0.441 12.689 1.00 62.00 89 PRO A CA 1
ATOM 716 C C . PRO A 1 89 ? -17.746 0.507 11.515 1.00 62.00 89 PRO A C 1
ATOM 718 O O . PRO A 1 89 ? -16.863 0.239 10.706 1.00 62.00 89 PRO A O 1
ATOM 721 N N . ASN A 1 90 ? -18.468 1.632 11.436 1.00 64.25 90 ASN A N 1
ATOM 722 C CA . ASN A 1 90 ? -18.302 2.627 10.374 1.00 64.25 90 ASN A CA 1
ATOM 723 C C . ASN A 1 90 ? -17.016 3.459 10.510 1.00 64.25 90 ASN A C 1
ATOM 725 O O . ASN A 1 90 ? -16.645 4.142 9.562 1.00 64.25 90 ASN A O 1
ATOM 729 N N . ASN A 1 91 ? -16.337 3.392 11.659 1.00 69.06 91 ASN A N 1
ATOM 730 C CA . ASN A 1 91 ? -15.078 4.096 11.914 1.00 69.06 91 ASN A CA 1
ATOM 731 C C . ASN A 1 91 ? -13.860 3.158 11.886 1.00 69.06 91 ASN A C 1
ATOM 733 O O . ASN A 1 91 ? -12.756 3.575 12.236 1.00 69.06 91 ASN A O 1
ATOM 737 N N . GLN A 1 92 ? -14.041 1.895 11.487 1.00 77.81 92 GLN A N 1
ATOM 738 C CA . GLN A 1 92 ? -12.940 0.939 11.415 1.00 77.81 92 GLN A CA 1
ATOM 739 C C . GLN A 1 92 ? -12.025 1.263 10.225 1.00 77.81 92 GLN A C 1
ATOM 741 O O . GLN A 1 92 ? -12.507 1.391 9.094 1.00 77.81 92 GLN A O 1
ATOM 746 N N . PRO A 1 93 ? -10.703 1.389 10.435 1.00 87.75 93 PRO A N 1
ATOM 747 C CA . PRO A 1 93 ? -9.784 1.702 9.353 1.00 87.75 93 PRO A CA 1
ATOM 748 C C . PRO A 1 93 ? -9.707 0.544 8.352 1.00 87.75 93 PRO A C 1
ATOM 750 O O . PRO A 1 93 ? -9.558 -0.623 8.720 1.00 87.75 93 PRO A O 1
ATOM 753 N N . ARG A 1 94 ? -9.727 0.871 7.057 1.00 91.38 94 ARG A N 1
ATOM 754 C CA . ARG A 1 94 ? -9.350 -0.081 6.004 1.00 91.38 94 ARG A CA 1
ATOM 755 C C . ARG A 1 94 ? -7.829 -0.202 5.976 1.00 91.38 94 ARG A C 1
ATOM 757 O O . ARG A 1 94 ? -7.136 0.775 5.700 1.00 91.38 94 ARG A O 1
ATOM 764 N N . VAL A 1 95 ? -7.307 -1.396 6.248 1.00 93.31 95 VAL A N 1
ATOM 765 C CA . VAL A 1 95 ? -5.861 -1.644 6.258 1.00 93.31 95 VAL A CA 1
ATOM 766 C C . VAL A 1 95 ? -5.395 -2.211 4.925 1.00 93.31 95 VAL A C 1
ATOM 768 O O . VAL A 1 95 ? -5.877 -3.245 4.467 1.00 93.31 95 VAL A O 1
ATOM 771 N N . PHE A 1 96 ? -4.390 -1.561 4.347 1.00 95.12 96 PHE A N 1
ATOM 772 C CA . PHE A 1 96 ? -3.707 -1.990 3.133 1.00 95.12 96 PHE A CA 1
ATOM 773 C C . PHE A 1 96 ? -2.274 -2.394 3.471 1.00 95.12 96 PHE A C 1
ATOM 775 O O . PHE A 1 96 ? -1.503 -1.599 4.011 1.00 95.12 96 PHE A O 1
ATOM 782 N N . ALA A 1 97 ? -1.899 -3.628 3.145 1.00 93.88 97 ALA A N 1
ATOM 783 C CA . ALA A 1 97 ? -0.615 -4.188 3.536 1.00 93.88 97 ALA A CA 1
ATOM 784 C C . ALA A 1 97 ? 0.070 -4.884 2.360 1.00 93.88 97 ALA A C 1
ATOM 786 O O . ALA A 1 97 ? -0.401 -5.879 1.819 1.00 93.88 97 ALA A O 1
ATOM 787 N N . VAL A 1 98 ? 1.246 -4.381 1.997 1.00 93.25 98 VAL A N 1
ATOM 788 C CA . VAL A 1 98 ? 2.128 -4.975 0.977 1.00 93.25 98 VAL A CA 1
ATOM 789 C C . VAL A 1 98 ? 3.297 -5.743 1.608 1.00 93.25 98 VAL A C 1
ATOM 791 O O . VAL A 1 98 ? 4.330 -5.945 0.972 1.00 93.25 98 VAL A O 1
ATOM 794 N N . SER A 1 99 ? 3.162 -6.111 2.883 1.00 90.25 99 SER A N 1
ATOM 795 C CA . SER A 1 99 ? 4.180 -6.776 3.699 1.00 90.25 99 SER A CA 1
ATOM 796 C C . SER A 1 99 ? 3.542 -7.732 4.712 1.00 90.25 99 SER A C 1
ATOM 798 O O . SER A 1 99 ? 2.319 -7.780 4.865 1.00 90.25 99 SER A O 1
ATOM 800 N N . THR A 1 100 ? 4.385 -8.453 5.453 1.00 91.69 100 THR A N 1
ATOM 801 C CA . THR A 1 100 ? 3.997 -9.378 6.531 1.00 91.69 100 THR A CA 1
ATOM 802 C C . THR A 1 100 ? 3.258 -8.724 7.699 1.00 91.69 100 THR A C 1
ATOM 804 O O . THR A 1 100 ? 2.662 -9.444 8.494 1.00 91.69 100 THR A O 1
ATOM 807 N N . ALA A 1 101 ? 3.222 -7.388 7.785 1.00 90.94 101 ALA A N 1
ATOM 808 C CA . ALA A 1 101 ? 2.460 -6.670 8.809 1.00 90.94 101 ALA A CA 1
ATOM 809 C C . ALA A 1 101 ? 0.957 -7.026 8.799 1.00 90.94 101 ALA A C 1
ATOM 811 O O . ALA A 1 101 ? 0.295 -6.933 9.822 1.00 90.94 101 ALA A O 1
ATOM 812 N N . CYS A 1 102 ? 0.399 -7.491 7.673 1.00 93.25 102 CYS A N 1
ATOM 813 C CA . CYS A 1 102 ? -0.982 -7.994 7.654 1.00 93.25 102 CYS A CA 1
ATOM 814 C C . CYS A 1 102 ? -1.206 -9.198 8.582 1.00 93.25 102 CYS A C 1
ATOM 816 O O . CYS A 1 102 ? -2.277 -9.333 9.170 1.00 93.25 102 CYS A O 1
ATOM 818 N N . VAL A 1 103 ? -0.206 -10.071 8.722 1.00 92.94 103 VAL A N 1
ATOM 819 C CA . VAL A 1 103 ? -0.314 -11.307 9.505 1.00 92.94 103 VAL A CA 1
ATOM 820 C C . VAL A 1 103 ? -0.345 -10.993 10.995 1.00 92.94 103 VAL A C 1
ATOM 822 O O . VAL A 1 103 ? -1.182 -11.522 11.722 1.00 92.94 103 VAL A O 1
ATOM 825 N N . SER A 1 104 ? 0.532 -10.101 11.451 1.00 91.56 104 SER A N 1
ATOM 826 C CA . SER A 1 104 ? 0.590 -9.669 12.848 1.00 91.56 104 SER A CA 1
ATOM 827 C C . SER A 1 104 ? -0.662 -8.900 13.264 1.00 91.56 104 SER A C 1
ATOM 829 O O . SER A 1 104 ? -1.202 -9.173 14.330 1.00 91.56 104 SER A O 1
ATOM 831 N N . LEU A 1 105 ? -1.190 -8.014 12.415 1.00 90.88 105 LEU A N 1
ATOM 832 C CA . LEU A 1 105 ? -2.455 -7.318 12.683 1.00 90.88 105 LEU A CA 1
ATOM 833 C C . LEU A 1 105 ? -3.639 -8.277 12.807 1.00 90.88 105 LEU A C 1
ATOM 835 O O . LEU A 1 105 ? -4.476 -8.125 13.700 1.00 90.88 105 LEU A O 1
ATOM 839 N N . LYS A 1 106 ? -3.697 -9.288 11.933 1.00 90.88 106 LYS A N 1
ATOM 840 C CA . LYS A 1 106 ? -4.716 -10.332 12.012 1.00 90.88 106 LYS A CA 1
ATOM 841 C C . LYS A 1 106 ? -4.586 -11.130 13.309 1.00 90.88 106 LYS A C 1
ATOM 843 O O . LYS A 1 106 ? -5.588 -11.352 13.981 1.00 90.88 106 LYS A O 1
ATOM 848 N N . LEU A 1 107 ? -3.371 -11.537 13.670 1.00 90.44 107 LEU A N 1
ATOM 849 C CA . LEU A 1 107 ? -3.113 -12.349 14.858 1.00 90.44 107 LEU A CA 1
ATOM 850 C C . LEU A 1 107 ? -3.399 -11.596 16.165 1.00 90.44 107 LEU A C 1
ATOM 852 O O . LEU A 1 107 ? -4.034 -12.147 17.059 1.00 90.44 107 LEU A O 1
ATOM 856 N N . LEU A 1 108 ? -2.905 -10.361 16.282 1.00 88.56 108 LEU A N 1
ATOM 857 C CA . LEU A 1 108 ? -2.909 -9.602 17.534 1.00 88.56 108 LEU A CA 1
ATOM 858 C C . LEU A 1 108 ? -4.207 -8.834 17.768 1.00 88.56 108 LEU A C 1
ATOM 860 O O . LEU A 1 108 ? -4.580 -8.626 18.916 1.00 88.56 108 LEU A O 1
ATOM 864 N N . PHE A 1 109 ? -4.881 -8.402 16.700 1.00 86.12 109 PHE A N 1
ATOM 865 C CA . PHE A 1 109 ? -6.017 -7.477 16.798 1.00 86.12 109 PHE A CA 1
ATOM 866 C C . PHE A 1 109 ? -7.238 -7.926 15.987 1.00 86.12 109 PHE A C 1
ATOM 868 O O . PHE A 1 109 ? -8.239 -7.219 15.941 1.00 86.12 109 PHE A O 1
ATOM 875 N N . ASN A 1 110 ? -7.172 -9.088 15.326 1.00 86.94 110 ASN A N 1
ATOM 876 C CA . ASN A 1 110 ? -8.209 -9.582 14.417 1.00 86.94 110 ASN A CA 1
ATOM 877 C C . ASN A 1 110 ? -8.584 -8.589 13.295 1.00 86.94 110 ASN A C 1
ATOM 879 O O . ASN A 1 110 ? -9.713 -8.586 12.803 1.00 86.94 110 ASN A O 1
ATOM 883 N N . VAL A 1 111 ? -7.633 -7.759 12.860 1.00 87.62 111 VAL A N 1
ATOM 884 C CA . VAL A 1 111 ? -7.875 -6.731 11.840 1.00 87.62 111 VAL A CA 1
ATOM 885 C C . VAL A 1 111 ? -7.715 -7.331 10.440 1.00 87.62 111 VAL A C 1
ATOM 887 O O . VAL A 1 111 ? -6.640 -7.849 10.117 1.00 87.62 111 VAL A O 1
ATOM 890 N N . PRO A 1 112 ? -8.749 -7.281 9.578 1.00 88.06 112 PRO A N 1
ATOM 891 C CA . PRO A 1 112 ? -8.615 -7.702 8.191 1.00 88.06 112 PRO A CA 1
ATOM 892 C C . PRO A 1 112 ? -7.716 -6.727 7.423 1.00 88.06 112 PRO A C 1
ATOM 894 O O . PRO A 1 112 ? -7.732 -5.521 7.656 1.00 88.06 112 PRO A O 1
ATOM 897 N N . SER A 1 113 ? -6.933 -7.251 6.482 1.00 92.75 113 SER A N 1
ATOM 898 C CA . SER A 1 113 ? -6.059 -6.450 5.622 1.00 92.75 113 SER A CA 1
ATOM 899 C C . SER A 1 113 ? -6.272 -6.807 4.160 1.00 92.75 113 SER A C 1
ATOM 901 O O . SER A 1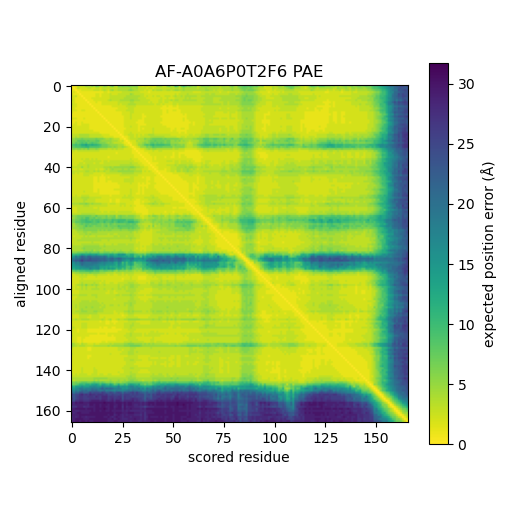 113 ? -6.400 -7.980 3.809 1.00 92.75 113 SER A O 1
ATOM 903 N N . ILE A 1 114 ? -6.240 -5.796 3.301 1.00 94.88 114 ILE A N 1
ATOM 904 C CA . ILE A 1 114 ? -6.178 -5.965 1.854 1.00 94.88 114 ILE A CA 1
ATOM 905 C C . ILE A 1 114 ? -4.702 -6.145 1.500 1.00 94.88 114 ILE A C 1
ATOM 907 O O . ILE A 1 114 ? -3.869 -5.267 1.750 1.00 94.88 114 ILE A O 1
ATOM 911 N N . VAL A 1 115 ? -4.369 -7.335 0.999 1.00 95.31 115 VAL A N 1
ATOM 912 C CA . VAL A 1 115 ? -2.984 -7.790 0.853 1.00 95.31 115 VAL A CA 1
ATOM 913 C C . VAL A 1 115 ? -2.487 -7.612 -0.572 1.00 95.31 115 VAL A C 1
ATOM 915 O O . VAL A 1 115 ? -3.060 -8.172 -1.510 1.00 95.31 115 VAL A O 1
ATOM 918 N N . GLY A 1 116 ? -1.337 -6.952 -0.697 1.00 95.00 116 GLY A N 1
ATOM 919 C CA . GLY A 1 116 ? -0.568 -6.879 -1.933 1.00 95.00 116 GLY A CA 1
ATOM 920 C C . GLY A 1 116 ? -1.162 -5.961 -3.003 1.00 95.00 116 GLY A C 1
ATOM 92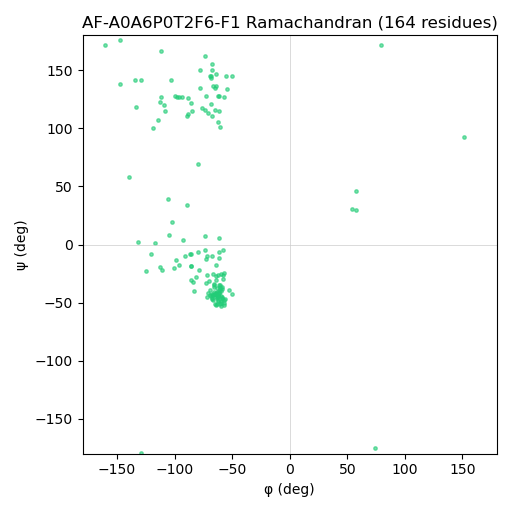1 O O . GLY A 1 116 ? -2.138 -5.274 -2.757 1.00 95.00 116 GLY A O 1
ATOM 922 N N . PHE A 1 117 ? -0.550 -5.939 -4.187 1.00 97.12 117 PHE A N 1
ATOM 923 C CA . PHE A 1 117 ? -0.993 -5.150 -5.340 1.00 97.12 117 PHE A CA 1
ATOM 924 C C . PHE A 1 117 ? -1.849 -5.962 -6.323 1.00 97.12 117 PHE A C 1
ATOM 926 O O . PHE A 1 117 ? -2.529 -5.397 -7.176 1.00 97.12 117 PHE A O 1
ATOM 933 N N . GLY A 1 118 ? -1.800 -7.295 -6.248 1.00 96.56 118 GLY A N 1
ATOM 934 C CA . GLY A 1 118 ? -2.515 -8.175 -7.165 1.00 96.56 118 GLY A CA 1
ATOM 935 C C . GLY A 1 118 ? -1.827 -8.349 -8.523 1.00 96.56 118 GLY A C 1
ATOM 936 O O . GLY A 1 118 ? -0.835 -7.693 -8.854 1.00 96.56 118 GLY A O 1
ATOM 937 N N . ASN A 1 119 ? -2.363 -9.278 -9.321 1.00 97.12 119 ASN A N 1
ATOM 938 C CA . ASN A 1 119 ? -1.745 -9.749 -10.564 1.00 97.12 119 ASN A CA 1
ATOM 939 C C . ASN A 1 119 ? -1.495 -8.645 -11.595 1.00 97.12 119 ASN A C 1
ATOM 941 O O . ASN A 1 119 ? -0.406 -8.562 -12.162 1.00 97.12 119 ASN A O 1
ATOM 945 N N . GLN A 1 120 ? -2.502 -7.805 -11.829 1.00 97.56 120 GLN A N 1
ATOM 946 C CA . GLN A 1 120 ? -2.469 -6.795 -12.883 1.00 97.56 120 GLN A CA 1
ATOM 947 C C . GLN A 1 120 ? -1.367 -5.759 -12.642 1.00 97.56 120 GLN A C 1
ATOM 949 O O . GLN A 1 120 ? -0.539 -5.528 -13.519 1.00 97.56 120 GLN A O 1
ATOM 954 N N . ILE A 1 121 ? -1.328 -5.177 -11.443 1.00 98.25 121 ILE A N 1
ATOM 955 C CA . ILE A 1 121 ? -0.344 -4.155 -11.072 1.00 98.25 121 ILE A CA 1
ATOM 956 C C . ILE A 1 121 ? 1.049 -4.781 -10.982 1.00 98.25 121 ILE A C 1
ATOM 958 O O . ILE A 1 121 ? 2.013 -4.238 -11.522 1.00 98.25 121 ILE A O 1
ATOM 962 N N . THR A 1 122 ? 1.156 -5.957 -10.355 1.00 97.94 122 THR A N 1
ATOM 963 C CA . THR A 1 122 ? 2.450 -6.618 -10.157 1.00 97.94 122 THR A CA 1
ATOM 964 C C . THR A 1 122 ? 3.106 -6.977 -11.486 1.00 97.94 122 THR A C 1
ATOM 966 O O . THR A 1 122 ? 4.260 -6.625 -11.704 1.00 97.94 122 THR A O 1
ATOM 969 N N . SER A 1 123 ? 2.366 -7.604 -12.404 1.00 97.50 123 SER A N 1
ATOM 970 C CA . SER A 1 123 ? 2.894 -8.006 -13.717 1.00 97.50 123 SER A CA 1
ATOM 971 C C . SER A 1 123 ? 3.246 -6.816 -14.613 1.00 97.50 123 SER A C 1
ATOM 973 O O . SER A 1 123 ? 4.085 -6.943 -15.498 1.00 97.50 123 SER A O 1
ATOM 975 N N . LYS A 1 124 ? 2.602 -5.663 -14.400 1.00 98.06 124 LYS A N 1
ATOM 976 C CA . LYS A 1 124 ? 2.817 -4.441 -15.182 1.00 98.06 124 LYS A CA 1
ATOM 977 C C . LYS A 1 124 ? 4.016 -3.624 -14.693 1.00 98.06 124 LYS A C 1
ATOM 979 O O . LYS A 1 124 ? 4.717 -3.039 -15.513 1.00 98.06 124 LYS A O 1
ATOM 984 N N . LEU A 1 125 ? 4.208 -3.518 -13.376 1.00 98.25 125 LEU A N 1
ATOM 985 C CA . LEU A 1 125 ? 5.105 -2.518 -12.780 1.00 98.25 125 LEU A CA 1
ATOM 986 C C . LEU A 1 125 ? 6.370 -3.104 -12.141 1.00 98.25 125 LEU A C 1
ATOM 988 O O . LEU A 1 125 ? 7.359 -2.377 -12.000 1.00 98.25 125 LEU A O 1
ATOM 992 N N . PHE A 1 126 ? 6.376 -4.386 -11.765 1.00 98.25 126 PHE A N 1
ATOM 993 C CA . PHE A 1 126 ? 7.602 -5.064 -11.330 1.00 98.25 126 PHE A CA 1
ATOM 994 C C . PHE A 1 126 ? 8.454 -5.449 -12.536 1.00 98.25 126 PHE A C 1
ATOM 996 O O . PHE A 1 126 ? 7.929 -5.747 -13.608 1.00 98.25 126 PHE A O 1
ATOM 1003 N N . TYR A 1 127 ? 9.777 -5.491 -12.358 1.00 98.06 127 TYR A N 1
ATOM 1004 C CA . TYR A 1 127 ? 10.625 -6.112 -13.371 1.00 98.06 127 TYR A CA 1
ATOM 1005 C C . TYR A 1 127 ? 10.303 -7.608 -13.480 1.00 98.06 127 TYR A C 1
ATOM 1007 O O . TYR A 1 127 ? 9.959 -8.261 -12.490 1.00 98.06 127 TYR A O 1
ATOM 1015 N N . GLU A 1 128 ? 10.430 -8.144 -14.693 1.00 94.25 128 GLU A N 1
ATOM 1016 C CA . GLU A 1 128 ? 9.983 -9.489 -15.078 1.00 94.25 128 GLU A CA 1
ATOM 1017 C C . GLU A 1 128 ? 10.473 -10.587 -14.120 1.00 94.25 128 GLU A C 1
ATOM 1019 O O . GLU A 1 128 ? 9.703 -11.442 -13.686 1.00 94.25 128 GLU A O 1
ATOM 1024 N N . ASN A 1 129 ? 11.735 -10.506 -13.698 1.00 96.12 129 ASN A N 1
ATOM 1025 C CA . ASN A 1 129 ? 12.370 -11.472 -12.804 1.00 96.12 129 ASN A CA 1
ATOM 1026 C C . ASN A 1 129 ? 11.884 -11.412 -11.342 1.00 96.12 129 ASN A C 1
ATOM 1028 O O . ASN A 1 129 ? 12.229 -12.295 -10.559 1.00 96.12 129 ASN A O 1
ATOM 1032 N N . TYR A 1 130 ? 11.104 -10.399 -10.957 1.00 97.19 130 TYR A N 1
ATOM 1033 C CA . TYR A 1 130 ? 10.555 -10.251 -9.603 1.00 97.19 130 TYR A CA 1
ATOM 1034 C C . TYR A 1 130 ? 9.034 -10.393 -9.536 1.00 97.19 130 TYR A C 1
ATOM 1036 O O . TYR A 1 130 ? 8.509 -10.648 -8.451 1.00 97.19 130 TYR A O 1
ATOM 1044 N N . ALA A 1 131 ? 8.323 -10.243 -10.657 1.00 97.38 131 ALA A N 1
ATOM 1045 C CA . ALA A 1 131 ? 6.862 -10.271 -10.676 1.00 97.38 131 ALA A CA 1
ATOM 1046 C C . ALA A 1 131 ? 6.303 -11.608 -10.157 1.00 97.38 131 ALA A C 1
ATOM 1048 O O . ALA A 1 131 ? 5.464 -11.611 -9.257 1.00 97.38 131 ALA A O 1
ATOM 1049 N N . ALA A 1 132 ? 6.819 -12.739 -10.652 1.00 97.50 132 ALA A N 1
ATOM 1050 C CA . ALA A 1 132 ? 6.355 -14.071 -10.253 1.00 97.50 132 ALA A CA 1
ATOM 1051 C C . ALA A 1 132 ? 6.539 -14.328 -8.747 1.00 97.50 132 ALA A C 1
ATOM 1053 O O . ALA A 1 132 ? 5.575 -14.652 -8.057 1.00 97.50 132 ALA A O 1
ATOM 1054 N N . GLY A 1 133 ? 7.746 -14.090 -8.220 1.00 97.31 133 GLY A N 1
ATOM 1055 C CA . GLY A 1 133 ? 8.024 -14.268 -6.791 1.00 97.31 133 GLY A CA 1
ATOM 1056 C C . GLY A 1 133 ? 7.228 -13.307 -5.907 1.00 97.31 133 GLY A C 1
ATOM 1057 O O . GLY A 1 133 ? 6.845 -13.652 -4.792 1.00 97.31 133 GLY A O 1
ATOM 1058 N N . ARG A 1 134 ? 6.911 -12.101 -6.400 1.00 97.38 134 ARG A N 1
ATOM 1059 C CA . ARG A 1 134 ? 6.017 -11.197 -5.675 1.00 97.38 134 ARG A CA 1
ATOM 1060 C C . ARG A 1 134 ? 4.589 -11.742 -5.614 1.00 97.38 134 ARG A C 1
ATOM 1062 O O . ARG A 1 134 ? 3.972 -11.656 -4.557 1.00 97.38 134 ARG A O 1
ATOM 1069 N N . LEU A 1 135 ? 4.064 -12.285 -6.708 1.00 97.81 135 LEU A N 1
ATOM 1070 C CA . LEU A 1 135 ? 2.716 -12.857 -6.733 1.00 97.81 135 LEU A CA 1
ATOM 1071 C C . LEU A 1 135 ? 2.585 -14.072 -5.823 1.00 97.81 135 LEU A C 1
ATOM 1073 O O . LEU A 1 135 ? 1.604 -14.158 -5.086 1.00 97.81 135 LEU A O 1
ATOM 1077 N N . GLU A 1 136 ? 3.582 -14.954 -5.837 1.00 98.00 136 GLU A N 1
ATOM 1078 C CA . GLU A 1 136 ? 3.676 -16.080 -4.906 1.00 98.00 136 GLU A CA 1
ATOM 1079 C C . GLU A 1 136 ? 3.655 -15.580 -3.457 1.00 98.00 136 GLU A C 1
ATOM 1081 O O . GLU A 1 136 ? 2.785 -15.971 -2.682 1.00 98.00 136 GLU A O 1
ATOM 1086 N N . HIS A 1 137 ? 4.497 -14.599 -3.123 1.00 97.06 137 HIS A N 1
ATOM 1087 C CA . HIS A 1 137 ? 4.527 -14.029 -1.778 1.00 97.06 137 HIS A CA 1
ATOM 1088 C C . HIS A 1 137 ? 3.183 -13.413 -1.347 1.00 97.06 137 HIS A C 1
ATOM 1090 O O . HIS A 1 137 ? 2.753 -13.571 -0.207 1.00 97.06 137 HIS A O 1
ATOM 1096 N N . GLU A 1 138 ? 2.467 -12.721 -2.239 1.00 97.50 138 GLU A N 1
ATOM 1097 C CA . GLU A 1 138 ? 1.133 -12.208 -1.905 1.00 97.50 138 GLU A CA 1
ATOM 1098 C C . GLU A 1 138 ? 0.108 -13.320 -1.672 1.00 97.50 138 GLU A C 1
ATOM 1100 O O . GLU A 1 138 ? -0.790 -13.158 -0.846 1.00 97.50 138 GLU A O 1
ATOM 1105 N N . GLN A 1 139 ? 0.202 -14.430 -2.405 1.00 97.12 139 GLN A N 1
ATOM 1106 C CA . GLN A 1 139 ? -0.655 -15.595 -2.188 1.00 97.12 139 GLN A CA 1
ATOM 1107 C C . GLN A 1 139 ? -0.358 -16.250 -0.838 1.00 97.12 139 GLN A C 1
ATOM 1109 O O . GLN A 1 139 ? -1.297 -16.538 -0.098 1.00 97.12 139 GLN A O 1
ATOM 1114 N N . GLU A 1 140 ? 0.917 -16.404 -0.479 1.00 96.38 140 GLU A N 1
ATOM 1115 C CA . GLU A 1 140 ? 1.338 -16.902 0.835 1.00 96.38 140 GLU A CA 1
ATOM 1116 C C . GLU A 1 140 ? 0.806 -16.024 1.970 1.00 96.38 140 GLU A C 1
ATOM 1118 O O . GLU A 1 140 ? 0.241 -16.537 2.934 1.00 96.38 140 GLU A O 1
ATOM 1123 N N . LEU A 1 141 ? 0.918 -14.697 1.844 1.00 95.62 141 LEU A N 1
ATOM 1124 C CA . LEU A 1 141 ? 0.392 -13.760 2.838 1.00 95.62 141 LEU A CA 1
ATOM 1125 C C . LEU A 1 141 ? -1.132 -13.866 2.972 1.00 95.62 141 LEU A C 1
ATOM 1127 O O . LEU A 1 141 ? -1.639 -13.919 4.092 1.00 95.62 141 LEU A O 1
ATOM 1131 N N . ARG A 1 142 ? -1.865 -13.943 1.850 1.00 95.50 142 ARG A N 1
ATOM 1132 C CA . ARG A 1 142 ? -3.326 -14.148 1.856 1.00 95.50 142 ARG A CA 1
ATOM 1133 C C . ARG A 1 142 ? -3.707 -15.478 2.511 1.00 95.50 142 ARG A C 1
ATOM 1135 O O . ARG A 1 142 ? -4.659 -15.528 3.282 1.00 95.50 142 ARG A O 1
ATOM 1142 N N . ALA A 1 143 ? -2.965 -16.548 2.238 1.00 94.12 143 ALA A N 1
ATOM 1143 C CA . ALA A 1 143 ? -3.184 -17.840 2.879 1.00 94.12 143 ALA A CA 1
ATOM 1144 C C . ALA A 1 143 ? -2.897 -17.775 4.387 1.00 94.12 143 ALA A C 1
ATOM 1146 O O . ALA A 1 143 ? -3.689 -18.276 5.181 1.00 94.12 143 ALA A O 1
ATOM 1147 N N . ALA A 1 144 ? -1.813 -17.109 4.791 1.00 93.00 144 ALA A N 1
ATOM 1148 C CA . ALA A 1 144 ? -1.451 -16.942 6.193 1.00 93.00 144 ALA A CA 1
ATOM 1149 C C . ALA A 1 144 ? -2.550 -16.212 6.976 1.0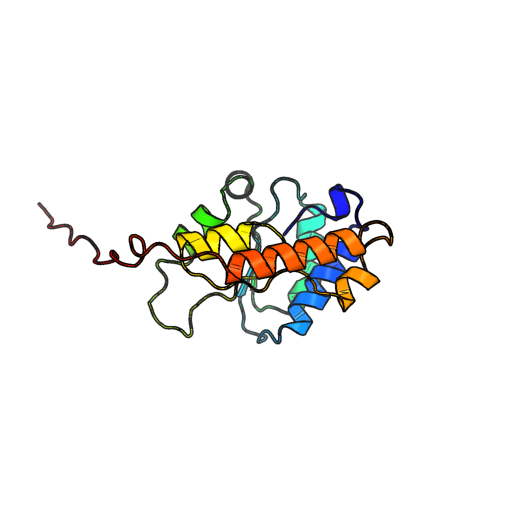0 93.00 144 ALA A C 1
ATOM 1151 O O . ALA A 1 144 ? -3.012 -16.733 7.985 1.00 93.00 144 ALA A O 1
ATOM 1152 N N . ILE A 1 145 ? -3.048 -15.066 6.496 1.00 92.31 145 ILE A N 1
ATOM 1153 C CA . ILE A 1 145 ? -4.111 -14.330 7.209 1.00 92.31 145 ILE A CA 1
ATOM 1154 C C . ILE A 1 145 ? -5.431 -15.112 7.311 1.00 92.31 145 ILE A C 1
ATOM 1156 O O . ILE A 1 145 ? -6.193 -14.891 8.251 1.00 92.31 145 ILE A O 1
ATOM 1160 N N . ASN A 1 146 ? -5.699 -16.022 6.369 1.00 88.88 146 ASN A N 1
ATOM 1161 C CA . ASN A 1 146 ? -6.902 -16.856 6.370 1.00 88.88 146 ASN A CA 1
ATOM 1162 C C . ASN A 1 146 ? -6.776 -18.076 7.294 1.00 88.88 146 ASN A C 1
ATOM 1164 O O . ASN A 1 146 ? -7.787 -18.550 7.804 1.00 88.88 146 ASN A O 1
ATOM 1168 N N . ASN A 1 147 ? -5.554 -18.572 7.509 1.00 86.88 147 ASN A N 1
ATOM 1169 C CA . ASN A 1 147 ? -5.278 -19.770 8.308 1.00 86.88 147 ASN A CA 1
ATOM 1170 C C . ASN A 1 147 ? -4.824 -19.464 9.741 1.00 86.88 147 ASN A C 1
ATOM 1172 O O . ASN A 1 147 ? -4.754 -20.375 10.562 1.00 86.88 147 ASN A O 1
ATOM 1176 N N . VAL A 1 148 ? -4.469 -18.214 10.050 1.00 82.81 148 VAL A N 1
ATOM 1177 C CA . VAL A 1 148 ? -4.113 -17.812 11.413 1.00 82.81 148 VAL A CA 1
ATOM 1178 C C . VAL A 1 148 ? -5.354 -17.895 12.302 1.00 82.81 148 VAL A C 1
ATOM 1180 O O . VAL A 1 148 ? -6.286 -17.098 12.180 1.00 82.81 148 VAL A O 1
ATOM 1183 N N . GLU A 1 149 ? -5.346 -18.862 13.219 1.00 75.44 149 GLU A N 1
ATOM 1184 C CA . GLU A 1 149 ? -6.307 -18.928 14.315 1.00 75.44 149 GLU A CA 1
ATOM 1185 C C . GLU A 1 149 ? -6.036 -17.775 15.283 1.00 75.44 149 GLU A C 1
ATOM 1187 O O . GLU A 1 149 ? -4.937 -17.642 15.824 1.00 75.44 149 GLU A O 1
ATOM 1192 N N . VAL A 1 150 ? -7.040 -16.924 15.492 1.00 69.12 150 VAL A N 1
ATOM 1193 C CA . VAL A 1 150 ? -6.966 -15.841 16.475 1.00 69.12 150 VAL A CA 1
ATOM 1194 C C . VAL A 1 150 ? -7.090 -16.473 17.866 1.00 69.12 150 VAL A C 1
ATOM 1196 O O . VAL A 1 150 ? -8.138 -17.054 18.162 1.00 69.12 150 VAL A O 1
ATOM 1199 N N . PRO A 1 151 ? -6.060 -16.404 18.732 1.00 58.69 151 PRO A N 1
ATOM 1200 C CA . PRO A 1 151 ? -6.119 -17.035 20.043 1.00 58.69 151 PRO A CA 1
ATOM 1201 C C . PRO A 1 151 ? -7.258 -16.436 20.878 1.00 58.69 151 PRO A C 1
ATOM 1203 O O . PRO A 1 151 ? -7.306 -15.224 21.086 1.00 58.69 151 PRO A O 1
ATOM 1206 N N . GLY A 1 152 ? -8.135 -17.281 21.433 1.00 51.41 152 GLY A N 1
ATOM 1207 C CA . GLY A 1 152 ? -9.267 -16.855 22.278 1.00 51.41 152 GLY A CA 1
ATOM 1208 C C . GLY A 1 152 ? -8.883 -16.106 23.568 1.00 51.41 152 GLY A C 1
ATOM 1209 O O . GLY A 1 152 ? -9.749 -15.573 24.257 1.00 51.41 152 GLY A O 1
ATOM 1210 N N . ILE A 1 153 ? -7.587 -16.024 23.884 1.00 49.88 153 ILE A N 1
ATOM 1211 C CA . ILE A 1 153 ? -7.036 -15.214 24.982 1.00 49.88 153 ILE A CA 1
ATOM 1212 C C . ILE A 1 153 ? -7.108 -13.709 24.654 1.00 49.88 153 ILE A C 1
ATOM 1214 O O . ILE A 1 153 ? -7.221 -12.898 25.563 1.00 49.88 153 ILE A O 1
ATOM 1218 N N . ILE A 1 154 ? -7.106 -13.324 23.372 1.00 50.72 154 ILE A N 1
ATOM 1219 C CA . ILE A 1 154 ? -7.149 -11.916 22.934 1.00 50.72 154 ILE A CA 1
ATOM 1220 C C . ILE A 1 154 ? -8.596 -11.389 22.847 1.00 50.72 154 ILE A C 1
ATOM 1222 O O . ILE A 1 154 ? -8.837 -10.188 22.887 1.00 50.72 154 ILE A O 1
ATOM 1226 N N . THR A 1 155 ? -9.596 -12.273 22.793 1.00 46.66 155 THR A N 1
ATOM 1227 C CA . THR A 1 155 ? -11.015 -11.876 22.720 1.00 46.66 155 THR A CA 1
ATOM 1228 C C . THR A 1 155 ? -11.634 -11.473 24.061 1.00 46.66 155 THR A C 1
ATOM 1230 O O . THR A 1 155 ? -12.771 -11.009 24.087 1.00 46.66 155 THR A O 1
ATOM 1233 N N . GLN A 1 156 ? -10.916 -11.637 25.175 1.00 44.81 156 GLN A N 1
ATOM 1234 C CA . GLN A 1 156 ? -11.357 -11.191 26.495 1.00 44.81 156 GLN A CA 1
ATOM 1235 C C . GLN A 1 156 ? -10.356 -10.171 27.030 1.00 44.81 156 GLN A C 1
ATOM 1237 O O . GLN A 1 156 ? -9.294 -10.568 27.480 1.00 44.81 156 GLN A O 1
ATOM 1242 N N . HIS A 1 157 ? -10.686 -8.881 26.916 1.00 48.19 157 HIS A N 1
ATOM 1243 C CA . HIS A 1 157 ? -10.351 -7.773 27.830 1.00 48.19 157 HIS A CA 1
ATOM 1244 C C . HIS A 1 157 ? -10.266 -6.440 27.071 1.00 48.19 157 HIS A C 1
ATOM 1246 O O . HIS A 1 157 ? -9.210 -6.026 26.614 1.00 48.19 157 HIS A O 1
ATOM 1252 N N . HIS A 1 158 ? -11.391 -5.728 27.034 1.00 45.06 158 HIS A N 1
ATOM 1253 C CA . HIS A 1 158 ? -11.421 -4.265 27.101 1.00 45.06 158 HIS A CA 1
ATOM 1254 C C . HIS A 1 158 ? -12.602 -3.860 27.995 1.00 45.06 158 HIS A C 1
ATOM 1256 O O . HIS A 1 158 ? -13.526 -3.171 27.582 1.00 45.06 158 HIS A O 1
ATOM 1262 N N . GLU A 1 159 ? -12.595 -4.329 29.245 1.00 41.78 159 GLU A N 1
ATOM 1263 C CA . GLU A 1 159 ? -13.223 -3.547 30.308 1.00 41.78 159 GLU A CA 1
ATOM 1264 C C . GLU A 1 159 ? -12.134 -2.623 30.849 1.00 41.78 159 GLU A C 1
ATOM 1266 O O . GLU A 1 159 ? -11.135 -3.077 31.410 1.00 41.78 159 GLU A O 1
ATOM 1271 N N . SER A 1 160 ? -12.284 -1.326 30.588 1.00 42.66 160 SER A N 1
ATOM 1272 C CA . SER A 1 160 ? -11.397 -0.289 31.105 1.00 42.66 160 SER A CA 1
ATOM 1273 C C . SER A 1 160 ? -11.308 -0.397 32.631 1.00 42.66 160 SER A C 1
ATOM 1275 O O . SER A 1 160 ? -12.352 -0.483 33.284 1.00 42.66 160 SER A O 1
ATOM 1277 N N . PRO A 1 161 ? -10.112 -0.334 33.242 1.00 41.62 161 PRO A N 1
ATOM 1278 C CA . PRO A 1 161 ? -10.029 -0.207 34.683 1.00 41.62 161 PRO A CA 1
ATOM 1279 C C . PRO A 1 161 ? -10.620 1.150 35.067 1.00 41.62 161 PRO A C 1
ATOM 1281 O O . PRO A 1 161 ? -10.090 2.202 34.706 1.00 41.62 161 PRO A O 1
ATOM 1284 N N . THR A 1 162 ? -11.726 1.140 35.810 1.00 41.28 162 THR A N 1
ATOM 1285 C CA . THR A 1 162 ? -12.152 2.308 36.580 1.00 41.28 162 THR A CA 1
ATOM 1286 C C . THR A 1 162 ? -11.049 2.622 37.581 1.00 41.28 162 THR A C 1
ATOM 1288 O O . THR A 1 162 ? -10.938 1.964 38.616 1.00 41.28 162 THR A O 1
ATOM 1291 N N . TYR A 1 163 ? -10.221 3.617 37.272 1.00 43.62 163 TYR A N 1
ATOM 1292 C CA . TYR A 1 163 ? -9.369 4.245 38.269 1.00 43.62 163 TYR A CA 1
ATOM 1293 C C . TYR A 1 163 ? -10.284 4.894 39.310 1.00 43.62 163 TYR A C 1
ATOM 1295 O O . TYR A 1 163 ? -10.924 5.910 39.045 1.00 43.62 163 TYR A O 1
ATOM 1303 N N . GLN A 1 164 ? -10.382 4.280 40.489 1.00 42.34 164 GLN A N 1
ATOM 1304 C CA . GLN A 1 164 ? -10.881 4.976 41.665 1.00 42.34 164 GLN A CA 1
ATOM 1305 C C . GLN A 1 164 ? -9.807 5.973 42.091 1.00 42.34 164 GLN A C 1
ATOM 1307 O O . GLN A 1 164 ? -8.705 5.588 42.482 1.00 42.34 164 GLN A O 1
ATOM 1312 N N . SER A 1 165 ? -10.129 7.256 41.960 1.00 46.91 165 SER A N 1
ATOM 1313 C CA . SER A 1 165 ? -9.358 8.353 42.528 1.00 46.91 165 SER A CA 1
ATOM 1314 C C . SER A 1 165 ? -9.233 8.151 44.040 1.00 46.91 165 SER A C 1
ATOM 1316 O O . SER A 1 165 ? -10.246 7.957 44.715 1.00 46.91 165 SER A O 1
ATOM 1318 N N . ILE A 1 166 ? -7.999 8.185 44.544 1.00 51.22 166 ILE A N 1
ATOM 1319 C CA . ILE A 1 166 ? -7.688 8.322 45.975 1.00 51.22 166 ILE A CA 1
ATOM 1320 C C . ILE A 1 166 ? -7.707 9.812 46.315 1.00 51.22 166 ILE A C 1
ATOM 1322 O O . ILE A 1 166 ? -7.169 10.590 45.491 1.00 51.22 166 ILE A O 1
#

Nearest PDB structures (foldseek):
  5cnm-assembly1_A  TM=4.333E-01  e=1.676E+00  Homo sapiens
  3lnv-assembly1_A  TM=5.725E-01  e=6.334E+00  Legionella pneumophila subsp. pneumophila str. Philadelphia 1
  3sm9-assembly1_A-2  TM=4.415E-01  e=5.613E+00  Homo sapiens
  6xhs-assembly1_B  TM=3.511E-01  e=5.963E+00  Staphylococcus aureus

Mean predicted aligned error: 7.04 Å

Secondary structure (DSSP, 8-state):
---TTTTTSS-HHHHHHHHHHHHHHTT--TTPEEEE---TT--HHHHHHHHHTTTTT-SEEEE--SHHHHSS-HHHHHHHHHTTS-S-GGGPPPEEESSTHHHHHHHHH---EEES-HHHHHHHHS-HHHHHHHHHHHHHHHHHHHH----TTTTS----------

Radius of gyration: 17.38 Å; Cα contacts (8 Å, |Δi|>4): 184; chains: 1; bounding box: 34×35×61 Å

Solvent-accessible surface area (backbone atoms only — not comparable to full-atom values): 9960 Å² total; per-residue (Å²): 94,67,58,50,33,82,71,66,39,27,50,62,68,38,49,45,48,43,55,41,58,41,53,62,74,65,71,65,60,59,86,33,74,46,76,43,59,54,30,78,80,64,51,71,69,59,52,50,53,41,49,66,65,42,55,90,56,29,72,40,78,45,70,46,75,52,75,76,55,32,73,48,54,69,62,60,53,45,47,73,73,52,61,79,50,66,90,51,76,92,72,61,79,86,42,77,26,78,54,73,65,37,44,54,35,26,53,75,67,68,44,74,55,49,66,48,64,53,70,69,49,33,66,71,42,31,40,78,93,42,24,62,63,50,53,51,50,41,50,52,51,54,49,46,52,72,67,58,75,61,58,76,74,72,78,65,81,86,76,77,81,79,79,77,84,129

Sequence (166 aa):
TSNFSEARRMSLDNEIAAYREFLIGEGIEPNTVLVIKPHPRDDNVKLQKLEDALSDLFDKIIILSEPDLFFLPFEVFFAEAFLPLDSNPNNQPRVFAVSTACVSLKLLFNVPSIVGFGNQITSKLFYENYAAGRLEHEQELRAAINNVEVPGIITQHHESPTYQSI

Foldseek 3Di:
DDCCCVVVQFPLVLVLVLVLVQVVVVPDDAAAEAEDQDALPDDPVSVVSNCVSCVRRYPYYHYPPDNVSNPDQPQVVCCVPAVPPDPPPVRHDAAEDADLSQLVCCQQPVDHHDYHSDLPSLCPTTDPVCSVVSNVVSVVSVVNSVPRDHPPVNVDDDPPPPPDDD

pLDDT: mean 86.59, std 15.22, range [41.28, 98.38]